Protein AF-A0AB74LYA6-F1 (afdb_monomer)

Radius of gyration: 22.18 Å; Cα contacts (8 Å, |Δi|>4): 55; chains: 1; bounding box: 73×17×48 Å

Structure (mmCIF, N/CA/C/O backbone):
data_AF-A0AB74LYA6-F1
#
_entry.id   AF-A0AB74LYA6-F1
#
loop_
_atom_site.group_PDB
_atom_site.id
_atom_site.type_symbol
_atom_site.label_atom_id
_atom_site.label_alt_id
_atom_site.label_comp_id
_atom_site.label_asym_id
_atom_site.label_entity_id
_atom_site.label_seq_id
_atom_site.pdbx_PDB_ins_code
_atom_site.Cartn_x
_atom_site.Cartn_y
_atom_site.Cartn_z
_atom_site.occupancy
_atom_site.B_iso_or_equiv
_atom_site.auth_seq_id
_atom_site.auth_comp_id
_atom_site.auth_asym_id
_atom_site.auth_atom_id
_atom_site.pdbx_PDB_model_num
ATOM 1 N N . MET A 1 1 ? -14.518 1.171 28.704 1.00 53.12 1 MET A N 1
ATOM 2 C CA . MET A 1 1 ? -13.940 1.751 27.470 1.00 53.12 1 MET A CA 1
ATOM 3 C C . MET A 1 1 ? -15.081 2.397 26.687 1.00 53.12 1 MET A C 1
ATOM 5 O O . MET A 1 1 ? -16.107 1.752 26.520 1.00 53.12 1 MET A O 1
ATOM 9 N N . SER A 1 2 ? -14.976 3.680 26.326 1.00 72.75 2 SER A N 1
ATOM 10 C CA . SER A 1 2 ? -16.076 4.436 25.692 1.00 72.75 2 SER A CA 1
ATOM 11 C C . SER A 1 2 ? -16.354 3.952 24.260 1.00 72.75 2 SER A C 1
ATOM 13 O O . SER A 1 2 ? -15.412 3.619 23.539 1.00 72.75 2 SER A O 1
ATOM 15 N N . LEU A 1 3 ? -17.622 3.977 23.827 1.00 71.88 3 LEU A N 1
ATOM 16 C CA . LEU A 1 3 ? -18.036 3.725 22.435 1.00 71.88 3 LEU A CA 1
ATOM 17 C C . LEU A 1 3 ? -17.255 4.594 21.432 1.00 71.88 3 LEU A C 1
ATOM 19 O O . LEU A 1 3 ? -16.828 4.091 20.395 1.00 71.88 3 LEU A O 1
ATOM 23 N N . ILE A 1 4 ? -16.949 5.844 21.801 1.00 78.31 4 ILE A N 1
ATOM 24 C CA . ILE A 1 4 ? -16.109 6.762 21.013 1.00 78.31 4 ILE A CA 1
ATOM 25 C C . ILE A 1 4 ? -14.695 6.203 20.799 1.00 78.31 4 ILE A C 1
ATOM 27 O O . ILE A 1 4 ? -14.108 6.360 19.731 1.00 78.31 4 ILE A O 1
ATOM 31 N N . SER A 1 5 ? -14.125 5.536 21.803 1.00 74.69 5 SER A N 1
ATOM 32 C CA . SER A 1 5 ? -12.784 4.950 21.701 1.00 74.69 5 SER A CA 1
ATOM 33 C C . SER A 1 5 ? -12.765 3.790 20.697 1.00 74.69 5 SER A C 1
ATOM 35 O O . SER A 1 5 ? -11.820 3.657 19.924 1.00 74.69 5 SER A O 1
ATOM 37 N N . ASN A 1 6 ? -13.853 3.016 20.629 1.00 77.06 6 ASN A N 1
ATOM 38 C CA . ASN A 1 6 ? -14.004 1.917 19.676 1.00 77.06 6 ASN A CA 1
ATOM 39 C C . ASN A 1 6 ? -14.138 2.430 18.230 1.00 77.06 6 ASN A C 1
ATOM 41 O O . ASN A 1 6 ? -13.530 1.876 17.316 1.00 77.06 6 ASN A O 1
ATOM 45 N N . GLU A 1 7 ? -14.894 3.509 18.011 1.00 79.81 7 GLU A N 1
ATOM 46 C CA . GLU A 1 7 ? -14.998 4.143 16.689 1.00 79.81 7 GLU A CA 1
ATOM 47 C C . GLU A 1 7 ? -13.673 4.753 16.228 1.00 79.81 7 GLU A C 1
ATOM 49 O O . GLU A 1 7 ? -13.282 4.560 15.077 1.00 79.81 7 GLU A O 1
ATOM 54 N N . ARG A 1 8 ? -12.923 5.396 17.132 1.00 82.38 8 ARG A N 1
ATOM 55 C CA . ARG A 1 8 ? -11.571 5.894 16.832 1.00 82.38 8 ARG A CA 1
ATOM 56 C C . ARG A 1 8 ? -10.632 4.770 16.399 1.00 82.38 8 ARG A C 1
ATOM 58 O O . ARG A 1 8 ? -9.962 4.911 15.385 1.00 82.38 8 ARG A O 1
ATOM 65 N N . ILE A 1 9 ? -10.634 3.636 17.102 1.00 82.62 9 ILE A N 1
ATOM 66 C CA . ILE A 1 9 ? -9.825 2.456 16.746 1.00 82.62 9 ILE A CA 1
ATOM 67 C C . ILE A 1 9 ? -10.201 1.926 15.354 1.00 82.62 9 ILE A C 1
ATOM 69 O O . ILE A 1 9 ? -9.315 1.603 14.559 1.00 82.62 9 ILE A O 1
ATOM 73 N N . LYS A 1 10 ? -11.500 1.877 15.022 1.00 77.88 10 LYS A N 1
ATOM 74 C CA . LYS A 1 10 ? -11.967 1.475 13.683 1.00 77.88 10 LYS A CA 1
ATOM 75 C C . LYS A 1 10 ? -11.486 2.433 12.598 1.00 77.88 10 LYS A C 1
ATOM 77 O O . LYS A 1 10 ? -10.962 1.972 11.586 1.00 77.88 10 LYS A O 1
ATOM 82 N N . LEU A 1 11 ? -11.640 3.740 12.814 1.00 85.25 11 LEU A N 1
ATOM 83 C CA . LEU A 1 11 ? -11.207 4.764 11.864 1.00 85.25 11 LEU A CA 1
ATOM 84 C C . LEU A 1 11 ? -9.691 4.719 11.669 1.00 85.25 11 LEU A C 1
ATOM 86 O O . LEU A 1 11 ? -9.232 4.654 10.533 1.00 85.25 11 LEU A O 1
ATOM 90 N N . SER A 1 12 ? -8.906 4.658 12.746 1.00 82.62 12 SER A N 1
ATOM 91 C CA . SER A 1 12 ? -7.445 4.550 12.661 1.00 82.62 12 SER A CA 1
ATOM 92 C C . SER A 1 12 ? -7.002 3.299 11.904 1.00 82.62 12 SER A C 1
ATOM 94 O O . SER A 1 12 ? -6.122 3.382 11.051 1.00 82.62 12 SER A O 1
ATOM 96 N N . ALA A 1 13 ? -7.631 2.149 12.154 1.00 84.19 13 ALA A N 1
ATOM 97 C CA . ALA A 1 13 ? -7.330 0.934 11.404 1.00 84.19 13 ALA A CA 1
ATOM 98 C C . ALA A 1 13 ? -7.678 1.051 9.911 1.00 84.19 13 ALA A C 1
ATOM 100 O O . ALA A 1 13 ? -6.936 0.538 9.075 1.00 84.19 13 ALA A O 1
ATOM 101 N N . ALA A 1 14 ? -8.776 1.731 9.569 1.00 85.25 14 ALA A N 1
ATOM 102 C CA . ALA A 1 14 ? -9.144 1.992 8.181 1.00 85.25 14 ALA A CA 1
ATOM 103 C C . ALA A 1 14 ? -8.121 2.909 7.492 1.00 85.25 14 ALA A C 1
ATOM 105 O O . ALA A 1 14 ? -7.644 2.577 6.409 1.00 85.25 14 ALA A O 1
ATOM 106 N N . TYR A 1 15 ? -7.713 4.000 8.149 1.00 84.19 15 TYR A N 1
ATOM 107 C CA . TYR A 1 15 ? -6.674 4.904 7.646 1.00 84.19 15 TYR A CA 1
ATOM 108 C C . TYR A 1 15 ? -5.342 4.184 7.414 1.00 84.19 15 TYR A C 1
ATOM 110 O O . TYR A 1 15 ? -4.759 4.312 6.340 1.00 84.19 15 TYR A O 1
ATOM 118 N N . LEU A 1 16 ? -4.885 3.385 8.383 1.00 85.69 16 LEU A N 1
ATOM 119 C CA . LEU A 1 16 ? -3.643 2.612 8.267 1.00 85.69 16 LEU A CA 1
ATOM 120 C C . LEU A 1 16 ? -3.703 1.595 7.124 1.00 85.69 16 LEU A C 1
ATOM 122 O O . LEU A 1 16 ? -2.729 1.441 6.391 1.00 85.69 16 LEU A O 1
ATOM 126 N N . ASN A 1 17 ? -4.846 0.933 6.931 1.00 86.81 17 ASN A N 1
ATOM 127 C CA . ASN A 1 17 ? -5.028 -0.003 5.826 1.00 86.81 17 ASN A CA 1
ATOM 128 C C . ASN A 1 17 ? -5.015 0.703 4.459 1.00 86.81 17 ASN A C 1
ATOM 130 O O . ASN A 1 17 ? -4.383 0.212 3.525 1.00 86.81 17 ASN A O 1
ATOM 134 N N . THR A 1 18 ? -5.666 1.862 4.340 1.00 86.88 18 THR A N 1
ATOM 135 C CA . THR A 1 18 ? -5.633 2.671 3.111 1.00 86.88 18 THR A CA 1
ATOM 136 C C . THR A 1 18 ? -4.221 3.166 2.811 1.00 86.88 18 THR A C 1
ATOM 138 O O . THR A 1 18 ? -3.758 3.039 1.680 1.00 86.88 18 THR A O 1
ATOM 141 N N . ALA A 1 19 ? -3.499 3.661 3.820 1.00 86.25 19 ALA A N 1
ATOM 142 C CA . ALA A 1 19 ? -2.107 4.074 3.668 1.00 86.25 19 ALA A CA 1
ATOM 143 C C . ALA A 1 19 ? -1.205 2.902 3.237 1.00 86.25 19 ALA A C 1
ATOM 145 O O . ALA A 1 19 ? -0.369 3.072 2.352 1.00 86.25 19 ALA A O 1
ATOM 146 N N . ALA A 1 20 ? -1.415 1.700 3.789 1.00 86.44 20 ALA A N 1
ATOM 147 C CA . ALA A 1 20 ? -0.685 0.494 3.394 1.00 86.44 20 ALA A CA 1
ATOM 148 C C . ALA A 1 20 ? -0.920 0.144 1.915 1.00 86.44 20 ALA A C 1
ATOM 150 O O . ALA A 1 20 ? 0.034 -0.137 1.185 1.00 86.44 20 ALA A O 1
ATOM 151 N N . GLY A 1 21 ? -2.176 0.206 1.460 1.00 84.56 21 GLY A N 1
ATOM 152 C CA . GLY A 1 21 ? -2.536 -0.002 0.056 1.00 84.56 21 GLY A CA 1
ATOM 153 C C . GLY A 1 21 ? -1.956 1.070 -0.871 1.00 84.56 21 GLY A C 1
ATOM 154 O O . GLY A 1 21 ? -1.470 0.745 -1.955 1.00 84.56 21 GLY A O 1
ATOM 155 N N . GLY A 1 22 ? -1.935 2.331 -0.429 1.00 86.56 22 GLY A N 1
ATOM 156 C CA . GLY A 1 22 ? -1.318 3.442 -1.155 1.00 86.56 22 GLY A CA 1
ATOM 157 C C . GLY A 1 22 ? 0.192 3.267 -1.321 1.00 86.56 22 GLY A C 1
ATOM 158 O O . GLY A 1 22 ? 0.694 3.371 -2.436 1.00 86.56 22 GLY A O 1
ATOM 159 N N . LEU A 1 23 ? 0.906 2.915 -0.247 1.00 85.81 23 LEU A N 1
ATOM 160 C CA . LEU A 1 23 ? 2.345 2.618 -0.281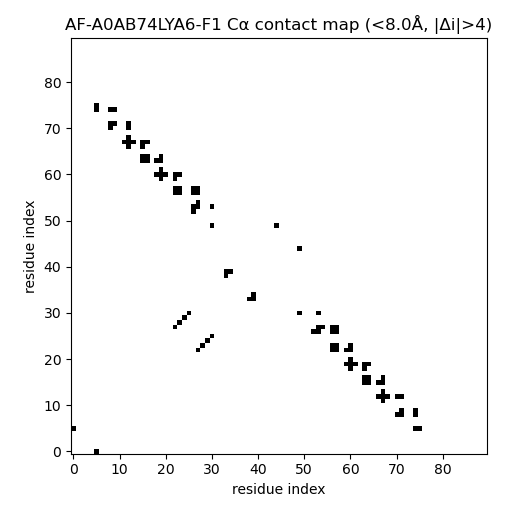 1.00 85.81 23 LEU A CA 1
ATOM 161 C C . LEU A 1 23 ? 2.668 1.434 -1.196 1.00 85.81 23 LEU A C 1
ATOM 163 O O . LEU A 1 23 ? 3.634 1.492 -1.951 1.00 85.81 23 LEU A O 1
ATOM 167 N N . PHE A 1 24 ? 1.848 0.382 -1.169 1.00 83.81 24 PHE A N 1
ATOM 168 C CA . PHE A 1 24 ? 2.013 -0.756 -2.070 1.00 83.81 24 PHE A CA 1
ATOM 169 C C . PHE A 1 24 ? 1.790 -0.355 -3.532 1.00 83.81 24 PHE A C 1
ATOM 171 O O . PHE A 1 24 ? 2.613 -0.643 -4.396 1.00 83.81 24 PHE A O 1
ATOM 178 N N . THR A 1 25 ? 0.710 0.366 -3.823 1.00 86.69 25 THR A N 1
ATOM 179 C CA . THR A 1 25 ? 0.380 0.757 -5.200 1.00 86.69 25 THR A CA 1
ATOM 180 C C . THR A 1 25 ? 1.406 1.744 -5.760 1.00 86.69 25 THR A C 1
ATOM 182 O O . THR A 1 25 ? 1.932 1.539 -6.851 1.00 86.69 25 THR A O 1
ATOM 185 N N . ALA A 1 26 ? 1.748 2.788 -5.004 1.00 87.38 26 ALA A N 1
ATOM 186 C CA . ALA A 1 26 ? 2.690 3.814 -5.440 1.00 87.38 26 ALA A CA 1
ATOM 187 C C . ALA A 1 26 ? 4.149 3.328 -5.437 1.00 87.38 26 ALA A C 1
ATOM 189 O O . 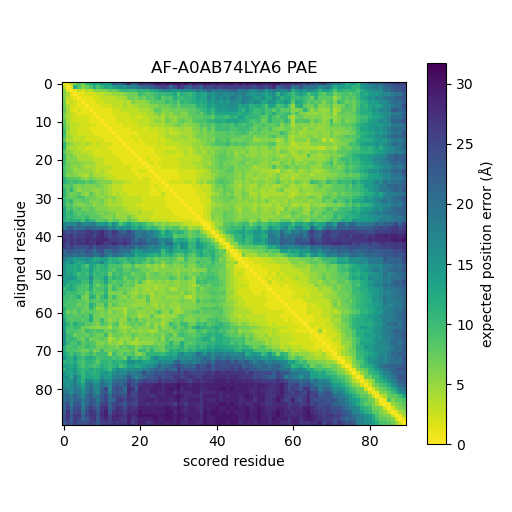ALA A 1 26 ? 4.915 3.693 -6.321 1.00 87.38 26 ALA A O 1
ATOM 190 N N . GLY A 1 27 ? 4.547 2.513 -4.457 1.00 81.31 27 GLY A N 1
ATOM 191 C CA . GLY A 1 27 ? 5.937 2.079 -4.296 1.00 81.31 27 GLY A CA 1
ATOM 192 C C . GLY A 1 27 ? 6.291 0.790 -5.035 1.00 81.31 27 GLY A C 1
ATOM 193 O O . GLY A 1 27 ? 7.421 0.639 -5.491 1.00 81.31 27 GLY A O 1
ATOM 194 N N . VAL A 1 28 ? 5.341 -0.140 -5.166 1.00 84.75 28 VAL A N 1
ATOM 195 C CA . VAL A 1 28 ? 5.573 -1.460 -5.776 1.00 84.75 28 VAL A CA 1
ATOM 196 C C . VAL A 1 28 ? 4.953 -1.526 -7.165 1.00 84.75 28 VAL A C 1
ATOM 198 O O . VAL A 1 28 ? 5.669 -1.757 -8.137 1.00 84.75 28 VAL A O 1
ATOM 201 N N . VAL A 1 29 ? 3.643 -1.287 -7.285 1.00 86.12 29 VAL A N 1
ATOM 202 C CA . VAL A 1 29 ? 2.933 -1.445 -8.568 1.00 86.12 29 VAL A CA 1
ATOM 203 C C . VAL A 1 29 ? 3.395 -0.403 -9.585 1.00 86.12 29 VAL A C 1
ATOM 205 O O . VAL A 1 29 ? 3.734 -0.769 -10.705 1.00 86.12 29 VAL A O 1
ATOM 208 N N . ALA A 1 30 ? 3.482 0.875 -9.207 1.00 85.50 30 ALA A N 1
ATOM 209 C CA . ALA A 1 30 ? 3.935 1.921 -10.124 1.00 85.50 30 ALA A CA 1
ATOM 210 C C . ALA A 1 30 ? 5.390 1.709 -10.578 1.00 85.50 30 ALA A C 1
ATOM 212 O O . ALA A 1 30 ? 5.695 1.907 -11.752 1.00 85.50 30 ALA A O 1
ATOM 213 N N . ALA A 1 31 ? 6.271 1.245 -9.684 1.00 82.69 31 ALA A N 1
ATOM 214 C CA . ALA A 1 31 ? 7.650 0.905 -10.032 1.00 82.69 31 ALA A CA 1
ATOM 215 C C . ALA A 1 31 ? 7.714 -0.277 -11.017 1.00 82.69 31 ALA A C 1
ATOM 217 O O . ALA A 1 31 ? 8.434 -0.199 -12.008 1.00 82.69 31 ALA A O 1
ATOM 218 N N . LEU A 1 32 ? 6.919 -1.330 -10.795 1.00 84.12 32 LEU A N 1
ATOM 219 C CA . LEU A 1 32 ? 6.771 -2.465 -11.720 1.00 84.12 32 LEU A CA 1
ATOM 220 C C . LEU A 1 32 ? 6.236 -2.040 -13.091 1.00 84.12 32 LEU A C 1
ATOM 222 O O . LEU A 1 32 ? 6.733 -2.481 -14.120 1.00 84.12 32 LEU A O 1
ATOM 226 N N . VAL A 1 33 ? 5.229 -1.170 -13.130 1.00 86.69 33 VAL A N 1
ATOM 227 C CA . VAL A 1 33 ? 4.702 -0.637 -14.392 1.00 86.69 33 VAL A CA 1
ATOM 228 C C . VAL A 1 33 ? 5.784 0.180 -15.101 1.00 86.69 33 VAL A C 1
ATOM 230 O O . VAL A 1 33 ? 6.021 -0.015 -16.290 1.00 86.69 33 VAL A O 1
ATOM 233 N N . ALA A 1 34 ? 6.505 1.041 -14.381 1.00 83.94 34 ALA A N 1
ATOM 234 C CA . ALA A 1 34 ? 7.578 1.839 -14.965 1.00 83.94 34 ALA A CA 1
ATOM 235 C C . ALA A 1 34 ? 8.698 0.978 -15.576 1.00 83.94 34 ALA A C 1
ATOM 237 O O . ALA A 1 34 ? 9.215 1.341 -16.635 1.00 83.94 34 ALA A O 1
ATOM 238 N N . THR A 1 35 ? 9.034 -0.169 -14.969 1.00 80.88 35 THR A N 1
ATOM 239 C CA . THR A 1 35 ? 10.017 -1.101 -15.542 1.00 80.88 35 THR A CA 1
ATOM 240 C C . THR A 1 35 ? 9.490 -1.842 -16.760 1.00 80.88 35 THR A C 1
ATOM 242 O O . THR A 1 35 ? 10.187 -1.892 -17.770 1.00 80.88 35 THR A O 1
ATOM 245 N N . VAL A 1 36 ? 8.272 -2.389 -16.697 1.00 82.94 36 VAL A N 1
ATOM 246 C CA . VAL A 1 36 ? 7.672 -3.166 -17.797 1.00 82.94 36 VAL A CA 1
ATOM 247 C C . VAL A 1 36 ? 7.487 -2.308 -19.045 1.00 82.94 36 VAL A C 1
ATOM 249 O O . VAL A 1 36 ? 7.761 -2.763 -20.152 1.00 82.94 36 VAL A O 1
ATOM 252 N N . PHE A 1 37 ? 7.064 -1.056 -18.874 1.00 84.56 37 PHE A N 1
ATOM 253 C CA . PHE A 1 37 ? 6.828 -0.134 -19.985 1.00 84.56 37 PHE A CA 1
ATOM 254 C C . PHE A 1 37 ? 8.062 0.693 -20.373 1.00 84.56 37 PHE A C 1
ATOM 256 O O . PHE A 1 37 ? 7.966 1.552 -21.246 1.00 84.56 37 PHE A O 1
ATOM 263 N N . GLY A 1 38 ? 9.220 0.469 -19.739 1.00 74.44 38 GLY A N 1
ATOM 264 C CA . GLY A 1 38 ? 10.451 1.202 -20.052 1.00 74.44 38 GLY A CA 1
ATOM 265 C C . GLY A 1 38 ? 10.368 2.712 -19.788 1.00 74.44 38 GLY A C 1
ATOM 266 O O . GLY A 1 38 ? 11.155 3.476 -20.340 1.00 74.44 38 GLY A O 1
ATOM 267 N N . VAL A 1 39 ? 9.430 3.151 -18.938 1.00 70.50 39 VAL A N 1
ATOM 268 C CA . VAL A 1 39 ? 9.225 4.564 -18.557 1.00 70.50 39 VAL A CA 1
ATOM 269 C C . VAL A 1 39 ? 10.352 5.059 -17.635 1.00 70.50 39 VAL A C 1
ATOM 271 O O . VAL A 1 39 ? 10.512 6.259 -17.416 1.00 70.50 39 VAL A O 1
ATOM 274 N N . SER A 1 40 ? 11.192 4.149 -17.133 1.00 62.34 40 SER A N 1
ATOM 275 C CA . SER A 1 40 ? 12.456 4.457 -16.462 1.00 62.34 40 SER A CA 1
ATOM 276 C C . SER A 1 40 ? 13.469 5.051 -17.456 1.00 62.34 40 SER A C 1
ATOM 278 O O . SER A 1 40 ? 14.364 4.365 -17.949 1.00 62.34 40 SER A O 1
ATOM 280 N N . GLY A 1 41 ? 13.311 6.335 -17.791 1.00 59.53 41 GLY A N 1
ATOM 281 C CA . GLY A 1 41 ? 14.238 7.063 -18.659 1.00 59.53 41 GLY A CA 1
ATOM 282 C C . GLY A 1 41 ? 15.675 6.927 -18.158 1.00 59.53 41 GLY A C 1
ATOM 283 O O . GLY A 1 41 ? 15.883 7.075 -16.963 1.00 59.53 41 GLY A O 1
ATOM 284 N N . ARG A 1 42 ? 16.621 6.612 -19.065 1.00 51.09 42 ARG A N 1
ATOM 285 C CA . ARG A 1 42 ? 18.082 6.396 -18.891 1.00 51.09 42 ARG A CA 1
ATOM 286 C C . ARG A 1 42 ? 18.629 6.743 -17.495 1.00 51.09 42 ARG A C 1
ATOM 288 O O . ARG A 1 42 ? 19.405 7.677 -17.322 1.00 51.09 42 ARG A O 1
ATOM 295 N N . SER A 1 43 ? 18.241 5.975 -16.491 1.00 55.91 43 SER A N 1
ATOM 296 C CA . SER A 1 43 ? 18.633 6.210 -15.113 1.00 55.91 43 SER A CA 1
ATOM 297 C C . SER A 1 43 ? 19.738 5.219 -14.800 1.00 55.91 43 SER A C 1
ATOM 299 O O . SER A 1 43 ? 19.501 4.016 -14.859 1.00 55.91 43 SER A O 1
ATOM 301 N N . ASN A 1 44 ? 20.928 5.705 -14.434 1.00 61.03 44 ASN A N 1
ATOM 302 C CA . ASN A 1 44 ? 22.049 4.900 -13.909 1.00 61.03 44 ASN A CA 1
ATOM 303 C C . ASN A 1 44 ? 21.724 4.239 -12.548 1.00 61.03 44 ASN A C 1
ATOM 305 O O . ASN A 1 44 ? 22.614 3.949 -11.752 1.00 61.03 44 ASN A O 1
ATOM 309 N N . LEU A 1 45 ? 20.442 4.054 -12.233 1.00 65.50 45 LEU A N 1
ATOM 310 C CA . LEU A 1 45 ? 19.992 3.383 -11.033 1.00 65.50 45 LEU A CA 1
ATOM 311 C C . LEU A 1 45 ? 20.194 1.889 -11.248 1.00 65.50 45 LEU A C 1
ATOM 313 O O . LEU A 1 45 ? 19.564 1.274 -12.107 1.00 65.50 45 LEU A O 1
ATOM 317 N N . SER A 1 46 ? 21.114 1.326 -10.471 1.00 75.44 46 SER A N 1
ATOM 318 C CA . SER A 1 46 ? 21.367 -0.107 -10.461 1.00 75.44 46 SER A CA 1
ATOM 319 C C . SER A 1 46 ? 20.069 -0.857 -10.163 1.00 75.44 46 SER A C 1
ATOM 321 O O . SER A 1 46 ? 19.286 -0.432 -9.308 1.00 75.44 46 SER A O 1
ATOM 323 N N . ALA A 1 47 ? 19.853 -1.997 -10.825 1.00 76.38 47 ALA A N 1
ATOM 324 C CA . ALA A 1 47 ? 18.699 -2.864 -10.579 1.00 76.38 47 ALA A CA 1
ATOM 325 C C . ALA A 1 47 ? 18.534 -3.197 -9.080 1.00 76.38 47 ALA A C 1
ATOM 327 O O . ALA A 1 47 ? 17.413 -3.306 -8.592 1.00 76.38 47 ALA A O 1
ATOM 328 N N . LEU A 1 48 ? 19.652 -3.242 -8.344 1.00 77.94 48 LEU A N 1
ATOM 329 C CA . LEU A 1 48 ? 19.720 -3.386 -6.887 1.00 77.94 48 LEU A CA 1
ATOM 330 C C . LEU A 1 48 ? 19.020 -2.258 -6.114 1.00 77.94 48 LEU A C 1
ATOM 332 O O . LEU A 1 48 ? 18.334 -2.517 -5.127 1.00 77.94 48 LEU A O 1
ATOM 336 N N . THR A 1 49 ? 19.176 -1.007 -6.548 1.00 80.00 49 THR A N 1
ATOM 337 C CA . THR A 1 49 ? 18.528 0.151 -5.916 1.00 80.00 49 THR A CA 1
ATOM 338 C C . THR A 1 49 ? 17.019 0.099 -6.127 1.00 80.00 49 THR A C 1
ATOM 340 O O . THR A 1 49 ? 16.255 0.372 -5.202 1.00 80.00 49 THR A O 1
ATOM 343 N N . LEU A 1 50 ? 16.583 -0.309 -7.320 1.00 78.88 50 LEU A N 1
ATOM 344 C CA . LEU A 1 50 ? 15.167 -0.428 -7.641 1.00 78.88 50 LEU A CA 1
ATOM 345 C C . LEU A 1 50 ? 14.504 -1.586 -6.886 1.00 78.88 50 LEU A C 1
ATOM 347 O O . LEU A 1 50 ? 13.460 -1.395 -6.263 1.00 78.88 50 LEU A O 1
ATOM 351 N N . SER A 1 51 ? 15.133 -2.766 -6.876 1.00 80.19 51 SER A N 1
ATOM 352 C CA . SER A 1 51 ? 14.647 -3.909 -6.098 1.00 80.19 51 SER A CA 1
ATOM 353 C C . SER A 1 51 ? 14.645 -3.608 -4.599 1.00 80.19 51 SER A C 1
ATOM 355 O O . SER A 1 51 ? 13.718 -4.006 -3.899 1.00 80.19 51 SER A O 1
ATOM 357 N N . GLY A 1 52 ? 15.642 -2.859 -4.113 1.00 84.94 52 GLY A N 1
ATOM 358 C CA . GLY A 1 52 ? 15.703 -2.383 -2.733 1.00 84.94 5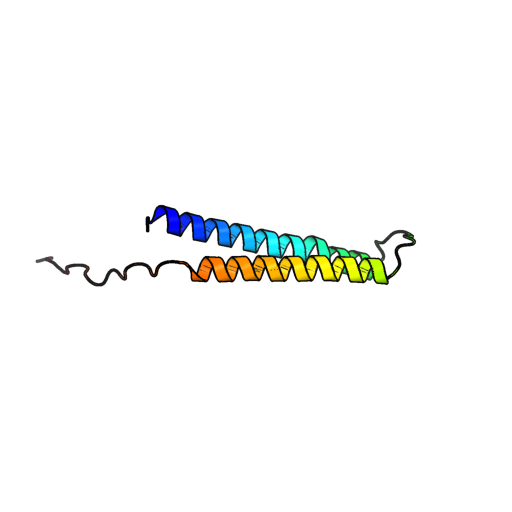2 GLY A CA 1
ATOM 359 C C . GLY A 1 52 ? 14.544 -1.449 -2.387 1.00 84.94 52 GLY A C 1
ATOM 360 O O . GLY A 1 52 ? 13.875 -1.658 -1.379 1.00 84.94 52 GLY A O 1
ATOM 361 N N . GLY A 1 53 ? 14.246 -0.469 -3.247 1.00 81.75 53 GLY A N 1
ATOM 362 C CA . GLY A 1 53 ? 13.104 0.433 -3.068 1.00 81.75 53 GLY A CA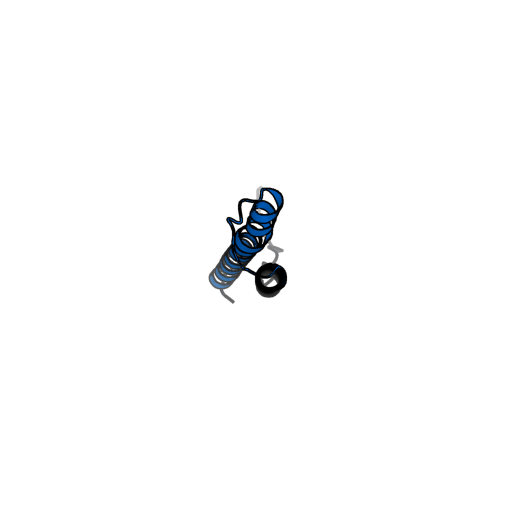 1
ATOM 363 C C . GLY A 1 53 ? 11.772 -0.317 -3.014 1.00 81.75 53 GLY A C 1
ATOM 364 O O . GLY A 1 53 ? 11.009 -0.149 -2.064 1.00 81.75 53 GLY A O 1
ATOM 365 N N . ILE A 1 54 ? 11.533 -1.214 -3.975 1.00 83.75 54 ILE A N 1
ATOM 366 C CA . ILE A 1 54 ? 10.332 -2.061 -4.008 1.00 83.75 54 ILE A CA 1
ATOM 367 C C . ILE A 1 54 ? 10.223 -2.898 -2.726 1.00 83.75 54 ILE A C 1
ATOM 369 O O . ILE A 1 54 ? 9.159 -2.932 -2.109 1.00 83.75 54 ILE A O 1
ATOM 373 N N . ALA A 1 55 ? 11.316 -3.530 -2.289 1.00 85.50 55 ALA A N 1
ATOM 374 C CA . ALA A 1 55 ? 11.332 -4.343 -1.076 1.00 85.50 55 ALA A CA 1
ATOM 375 C C . ALA A 1 55 ? 11.012 -3.519 0.181 1.00 85.50 55 ALA A C 1
ATOM 377 O O . ALA A 1 55 ? 10.214 -3.961 1.005 1.00 85.50 55 ALA A O 1
ATOM 378 N N . ILE A 1 56 ? 11.569 -2.309 0.311 1.00 86.56 56 ILE A N 1
ATOM 379 C CA . ILE A 1 56 ? 11.301 -1.405 1.442 1.00 86.56 56 ILE A CA 1
ATOM 380 C C . ILE A 1 56 ? 9.826 -0.988 1.464 1.00 86.56 56 ILE A C 1
ATOM 382 O O . ILE A 1 56 ? 9.185 -1.085 2.510 1.00 86.56 56 ILE A O 1
ATOM 386 N N . PHE A 1 57 ? 9.260 -0.573 0.326 1.00 80.25 57 PHE A N 1
ATOM 387 C CA . PHE A 1 57 ? 7.841 -0.203 0.241 1.00 80.25 57 PHE A CA 1
ATOM 388 C C . PHE A 1 57 ? 6.913 -1.394 0.503 1.00 80.25 57 PHE A C 1
ATOM 390 O O . PHE A 1 57 ? 5.874 -1.240 1.150 1.00 80.25 57 PHE A O 1
ATOM 397 N N . PHE A 1 58 ? 7.302 -2.590 0.063 1.00 82.56 58 PHE A N 1
ATOM 398 C CA . PHE A 1 58 ? 6.563 -3.820 0.324 1.00 82.56 58 PHE A CA 1
ATOM 399 C C . PHE A 1 58 ? 6.566 -4.181 1.817 1.00 82.56 58 PHE A C 1
ATOM 401 O O . PHE A 1 58 ? 5.503 -4.393 2.403 1.00 82.56 58 PHE A O 1
ATOM 408 N N . LEU A 1 59 ? 7.736 -4.163 2.463 1.00 86.50 59 LEU A N 1
ATOM 409 C CA . LEU A 1 59 ? 7.881 -4.378 3.907 1.00 86.50 59 LEU A CA 1
ATOM 410 C C . LEU A 1 59 ? 7.118 -3.329 4.722 1.00 86.50 59 LEU A C 1
ATOM 412 O O . LEU A 1 59 ? 6.417 -3.686 5.669 1.00 86.50 59 LEU A O 1
ATOM 416 N N . ALA A 1 60 ? 7.198 -2.054 4.335 1.00 85.00 60 ALA A N 1
ATOM 417 C CA . ALA A 1 60 ? 6.460 -0.974 4.982 1.00 85.00 60 ALA A CA 1
ATOM 418 C C . ALA A 1 60 ? 4.942 -1.182 4.874 1.00 85.00 60 ALA A C 1
ATOM 420 O O . ALA A 1 60 ? 4.233 -1.041 5.870 1.00 85.00 60 ALA A O 1
ATOM 421 N N . SER A 1 61 ? 4.440 -1.581 3.700 1.00 83.50 61 SER A N 1
ATOM 422 C CA . SER A 1 61 ? 3.022 -1.901 3.505 1.00 83.50 61 SER A CA 1
ATOM 423 C C . SER A 1 61 ? 2.573 -3.080 4.376 1.00 83.50 61 SER A C 1
ATOM 425 O O . SER A 1 61 ? 1.557 -2.980 5.067 1.00 83.50 61 SER A O 1
ATOM 427 N N . ILE A 1 62 ? 3.359 -4.163 4.428 1.00 84.69 62 ILE A N 1
ATOM 428 C CA . ILE A 1 62 ? 3.071 -5.331 5.276 1.00 84.69 62 ILE A CA 1
ATOM 429 C C . ILE A 1 62 ? 3.042 -4.941 6.753 1.00 84.69 62 ILE A C 1
ATOM 431 O O . ILE A 1 62 ? 2.107 -5.315 7.463 1.00 84.69 62 ILE A O 1
ATOM 435 N N . ALA A 1 63 ? 4.031 -4.177 7.217 1.00 84.88 63 ALA A N 1
ATOM 436 C CA . ALA A 1 63 ? 4.096 -3.721 8.601 1.00 84.88 63 ALA A CA 1
ATOM 437 C C . ALA A 1 63 ? 2.872 -2.865 8.960 1.00 84.88 63 ALA A C 1
ATOM 439 O O . ALA A 1 63 ? 2.235 -3.088 9.990 1.00 84.88 63 ALA A O 1
ATOM 440 N N . LEU A 1 64 ? 2.484 -1.937 8.081 1.00 82.56 64 LEU A N 1
ATOM 441 C CA . LEU A 1 64 ? 1.352 -1.041 8.310 1.00 82.56 64 LEU A CA 1
ATOM 442 C C . LEU A 1 64 ? 0.004 -1.781 8.260 1.00 82.56 64 LEU A C 1
ATOM 444 O O . LEU A 1 64 ? -0.874 -1.536 9.091 1.00 82.56 64 LEU A O 1
ATOM 448 N N . HIS A 1 65 ? -0.136 -2.752 7.355 1.00 82.12 65 HIS A N 1
ATOM 449 C CA . HIS A 1 65 ? -1.291 -3.647 7.299 1.00 82.12 65 HIS A CA 1
ATOM 450 C C . HIS A 1 65 ? -1.376 -4.546 8.545 1.00 82.12 65 HIS A C 1
ATOM 452 O O . HIS A 1 65 ? -2.453 -4.723 9.122 1.00 82.12 65 HIS A O 1
ATOM 458 N N . GLY A 1 66 ? -0.241 -5.077 9.007 1.00 79.94 66 GLY A N 1
ATOM 459 C CA . GLY A 1 66 ? -0.135 -5.845 10.248 1.00 79.94 66 GLY A CA 1
ATOM 460 C C . GLY A 1 66 ? -0.552 -5.021 11.466 1.00 79.94 66 GLY A C 1
ATOM 461 O O . GLY A 1 66 ? -1.399 -5.463 12.245 1.00 79.94 66 GLY A O 1
ATOM 462 N N . CYS A 1 67 ? -0.055 -3.787 11.580 1.00 77.12 67 CYS A N 1
ATOM 463 C CA . CYS A 1 67 ? -0.467 -2.832 12.610 1.00 77.12 67 CYS A CA 1
ATOM 464 C C . CYS A 1 67 ? -1.979 -2.568 12.576 1.00 77.12 67 CYS A C 1
ATOM 466 O O . CYS A 1 67 ? -2.630 -2.640 13.619 1.00 77.12 67 CYS A O 1
ATOM 468 N N . ALA A 1 68 ? -2.572 -2.350 11.397 1.00 79.44 68 ALA A N 1
ATOM 469 C CA . ALA A 1 68 ? -4.022 -2.192 11.266 1.00 79.44 68 ALA A CA 1
ATOM 470 C 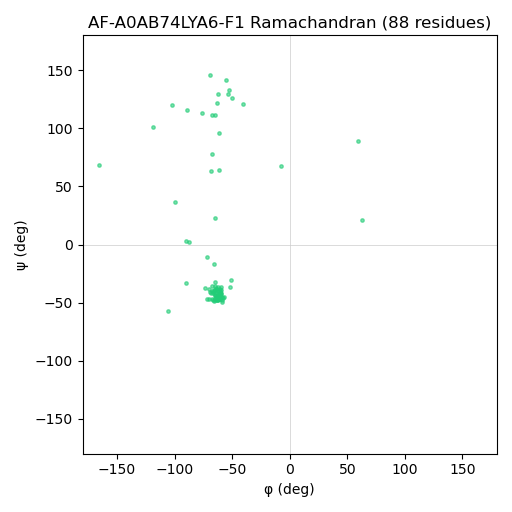C . ALA A 1 68 ? -4.787 -3.432 11.766 1.00 79.44 68 ALA A C 1
ATOM 472 O O . ALA A 1 68 ? -5.812 -3.307 12.442 1.00 79.44 68 ALA A O 1
ATOM 473 N N . ARG A 1 69 ? -4.275 -4.639 11.486 1.00 76.88 69 ARG A N 1
ATOM 474 C CA . ARG A 1 69 ? -4.884 -5.900 11.932 1.00 76.88 69 ARG A CA 1
ATOM 475 C C . ARG A 1 69 ? -4.795 -6.073 13.454 1.00 76.88 69 ARG A C 1
ATOM 477 O O . ARG A 1 69 ? -5.786 -6.454 14.075 1.00 76.88 69 ARG A O 1
ATOM 484 N N . ILE A 1 70 ? -3.658 -5.727 14.060 1.00 78.06 70 ILE A N 1
ATOM 485 C CA . ILE A 1 70 ? -3.455 -5.765 15.519 1.00 78.06 70 ILE A CA 1
ATOM 486 C C . ILE A 1 70 ? -4.376 -4.757 16.220 1.00 78.06 70 ILE A C 1
ATOM 488 O O . ILE A 1 70 ? -5.015 -5.093 17.217 1.00 78.06 70 ILE A O 1
ATOM 492 N N . ILE A 1 71 ? -4.500 -3.545 15.673 1.00 75.31 71 ILE A N 1
ATOM 493 C CA . ILE A 1 71 ? -5.364 -2.487 16.216 1.00 75.31 71 ILE A CA 1
ATOM 494 C C . ILE A 1 71 ? -6.844 -2.890 16.125 1.00 75.31 71 ILE A C 1
ATOM 496 O O . ILE A 1 71 ? -7.584 -2.706 17.090 1.00 75.31 71 ILE A O 1
ATOM 500 N N . ARG A 1 72 ? -7.278 -3.536 15.032 1.00 68.62 72 ARG A N 1
ATOM 501 C CA . ARG A 1 72 ? -8.633 -4.121 14.943 1.00 68.62 72 ARG A CA 1
ATOM 502 C C . ARG A 1 72 ? -8.860 -5.259 15.937 1.00 68.62 72 ARG A C 1
ATOM 504 O O . ARG A 1 72 ? -9.973 -5.404 16.425 1.00 68.62 72 ARG A O 1
ATOM 511 N N . GLY A 1 73 ? -7.836 -6.042 16.269 1.00 66.31 73 GLY A N 1
ATOM 512 C CA . GLY A 1 73 ? -7.933 -7.102 17.280 1.00 66.31 73 GLY A CA 1
ATOM 513 C C . GLY A 1 73 ? -8.179 -6.589 18.705 1.00 66.31 73 GLY A C 1
ATOM 514 O O . GLY A 1 73 ? -8.610 -7.354 19.561 1.00 66.31 73 GLY A O 1
ATOM 515 N N . ARG A 1 74 ? -7.945 -5.295 18.964 1.00 64.94 74 ARG A N 1
ATOM 516 C CA . ARG A 1 74 ? -8.203 -4.631 20.256 1.00 64.94 74 ARG A CA 1
ATOM 517 C C . ARG A 1 74 ? -9.629 -4.082 20.384 1.00 64.94 74 ARG A C 1
ATOM 519 O O . ARG A 1 74 ?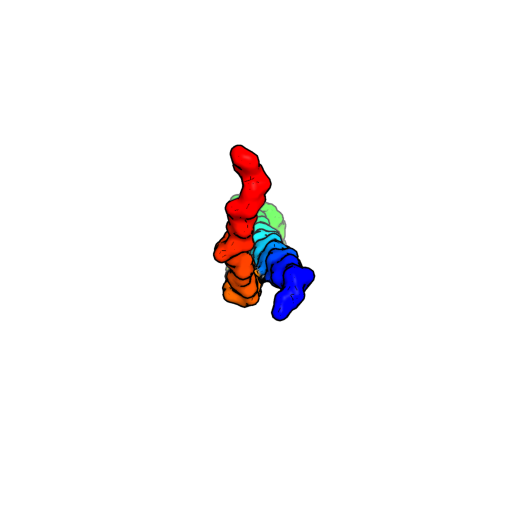 -9.938 -3.455 21.395 1.00 64.94 74 ARG A O 1
ATOM 526 N N . LEU A 1 75 ? -10.488 -4.292 19.382 1.00 60.31 75 LEU A N 1
ATOM 527 C CA . LEU A 1 75 ? -11.895 -3.905 19.453 1.00 60.31 75 LEU A CA 1
ATOM 528 C C . LEU A 1 75 ? -12.573 -4.693 20.573 1.00 60.31 75 LEU A C 1
ATOM 530 O O . LEU A 1 75 ? -12.605 -5.923 20.551 1.00 60.31 75 LEU A O 1
ATOM 534 N N . GLN A 1 76 ? -13.139 -3.977 21.541 1.00 59.59 76 GLN A N 1
ATOM 535 C CA . GLN A 1 76 ? -13.971 -4.610 22.552 1.00 59.59 76 GLN A CA 1
ATOM 536 C C . GLN A 1 76 ? -15.179 -5.224 21.824 1.00 59.59 76 GLN A C 1
ATOM 538 O O . GLN A 1 76 ? -15.801 -4.513 21.016 1.00 59.59 76 GLN A O 1
ATOM 543 N N . PRO A 1 77 ? -15.508 -6.514 22.046 1.00 57.12 77 PRO A N 1
ATOM 544 C CA . PRO A 1 77 ? -16.709 -7.095 21.473 1.00 57.12 77 PRO A CA 1
ATOM 545 C C . PRO A 1 77 ? -17.879 -6.205 21.869 1.00 57.12 77 PRO A C 1
ATOM 547 O O . PRO A 1 77 ? -18.013 -5.810 23.032 1.00 57.12 77 PRO A O 1
ATOM 550 N N . TRP A 1 78 ? -18.674 -5.828 20.867 1.00 50.00 78 TRP A N 1
ATOM 551 C CA . TRP A 1 78 ? -19.925 -5.123 21.099 1.00 50.00 78 TRP A CA 1
ATOM 552 C C . TRP A 1 78 ? -20.668 -5.944 22.160 1.00 50.00 78 TRP A C 1
ATOM 554 O O . TRP A 1 78 ? -20.753 -7.161 21.965 1.00 50.00 78 TRP A O 1
ATOM 564 N N . PRO A 1 79 ? -21.106 -5.363 23.294 1.00 52.53 79 PRO A N 1
ATOM 565 C CA . PRO A 1 79 ? -21.850 -6.111 24.293 1.00 52.53 79 PRO A CA 1
ATOM 566 C C . PRO A 1 79 ? -23.106 -6.588 23.592 1.00 52.53 79 PRO A C 1
ATOM 568 O O . PRO A 1 79 ? -24.031 -5.807 23.405 1.00 52.53 79 PRO A O 1
ATOM 571 N N . THR A 1 80 ? -23.076 -7.828 23.092 1.00 57.97 80 THR A N 1
ATOM 572 C CA . THR A 1 80 ? -24.170 -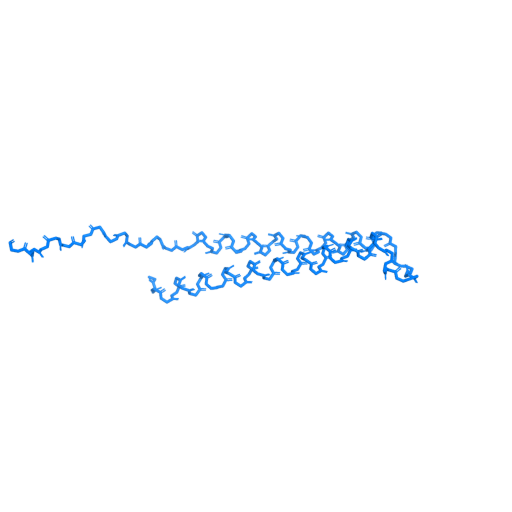8.452 22.358 1.00 57.97 80 THR A CA 1
ATOM 573 C C . THR A 1 80 ? -25.433 -8.051 23.074 1.00 57.97 80 THR A C 1
ATOM 575 O O . THR A 1 80 ? -25.527 -8.286 24.280 1.00 57.97 80 THR A O 1
ATOM 578 N N . PHE A 1 81 ? -26.318 -7.378 22.344 1.00 53.59 81 PHE A N 1
ATOM 579 C CA . PHE A 1 81 ? -27.629 -6.904 22.760 1.00 53.59 81 PHE A CA 1
ATOM 580 C C . PHE A 1 81 ? -28.477 -8.136 23.147 1.00 53.59 81 PHE A C 1
ATOM 582 O O . PHE A 1 81 ? -29.422 -8.511 22.469 1.00 53.59 81 PHE A O 1
ATOM 589 N N . ARG A 1 82 ? -28.069 -8.866 24.192 1.00 54.34 82 ARG A N 1
ATOM 590 C CA . ARG A 1 82 ? -28.616 -10.146 24.665 1.00 54.34 82 ARG A CA 1
ATOM 591 C C . ARG A 1 82 ? -29.550 -9.906 25.846 1.00 54.34 82 ARG A C 1
ATOM 593 O O . ARG A 1 82 ? -29.613 -10.680 26.790 1.00 54.34 82 ARG A O 1
ATOM 600 N N . SER A 1 83 ? -30.276 -8.807 25.778 1.00 56.44 83 SER A N 1
ATOM 601 C CA . SER A 1 83 ? -31.504 -8.603 26.526 1.00 56.44 83 SER A CA 1
ATOM 602 C C . SER A 1 83 ? -32.198 -7.408 25.895 1.00 56.44 83 SER A C 1
ATOM 604 O O . SER A 1 83 ? -32.251 -6.327 26.472 1.00 56.44 83 SER A O 1
ATOM 606 N N . TRP A 1 84 ? -32.683 -7.576 24.664 1.00 48.84 84 TRP A N 1
ATOM 607 C CA . TRP A 1 84 ? -33.870 -6.823 24.284 1.00 48.84 84 TRP A CA 1
ATOM 608 C C . TRP A 1 84 ? -34.994 -7.397 25.155 1.00 48.84 84 TRP A C 1
ATOM 610 O O . TRP A 1 84 ? -35.307 -8.578 24.984 1.00 48.84 84 TRP A O 1
ATOM 620 N N . PRO A 1 85 ? -35.552 -6.664 26.136 1.00 53.66 85 PRO A N 1
ATOM 621 C CA . PRO A 1 85 ? -36.743 -7.147 26.803 1.00 53.66 85 PRO A CA 1
ATOM 622 C C . PRO A 1 85 ? -37.834 -7.159 25.738 1.00 53.66 85 PRO A C 1
ATOM 624 O O . PRO A 1 85 ? -38.264 -6.119 25.240 1.00 53.66 85 PRO A O 1
ATOM 627 N N . SER A 1 86 ? -38.264 -8.353 25.346 1.00 59.25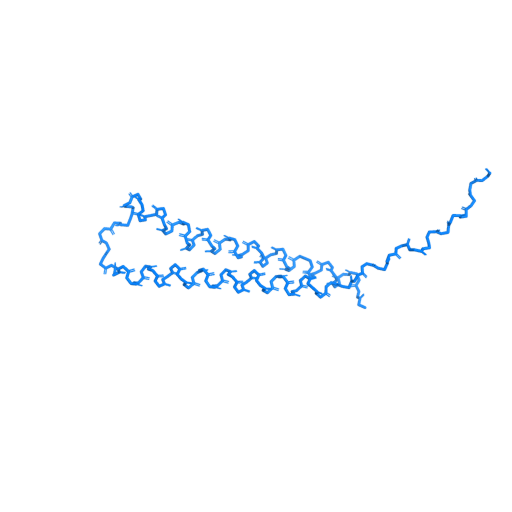 86 SER A N 1
ATOM 628 C CA . SER A 1 86 ? -39.516 -8.560 24.630 1.00 59.25 86 SER A CA 1
ATOM 629 C C . SER A 1 86 ? -40.671 -8.262 25.590 1.00 59.25 86 SER A C 1
ATOM 631 O O . SER A 1 86 ? -41.419 -9.154 25.979 1.00 59.25 86 SER A O 1
ATOM 633 N N . SER A 1 87 ? -40.781 -7.019 26.054 1.00 65.56 87 SER A N 1
ATOM 634 C CA . SER A 1 87 ? -41.946 -6.553 26.788 1.00 65.56 87 SER A CA 1
ATOM 635 C C . SER A 1 87 ? -42.957 -6.008 25.789 1.00 65.56 87 SER A C 1
ATOM 637 O O . SER A 1 87 ? -42.707 -5.013 25.108 1.00 65.56 87 SER A O 1
ATOM 639 N N . SER A 1 88 ? -44.09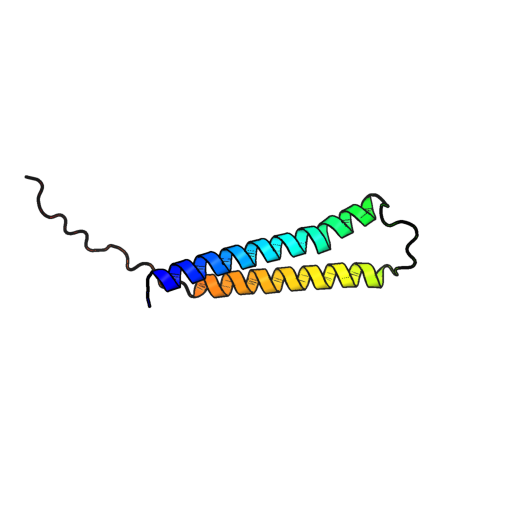3 -6.700 25.751 1.00 63.41 88 SER A N 1
ATOM 640 C CA . SER A 1 88 ? -45.425 -6.155 25.497 1.00 63.41 88 SER A CA 1
ATOM 641 C C . SER A 1 88 ? -45.661 -5.424 24.168 1.00 63.41 88 SER A C 1
ATOM 643 O O . SER A 1 88 ? -45.720 -4.198 24.077 1.00 63.41 88 SER A O 1
ATOM 645 N N . ARG A 1 89 ? -46.056 -6.200 23.155 1.00 58.94 89 ARG A N 1
ATOM 646 C CA . ARG A 1 89 ? -47.209 -5.804 22.336 1.00 58.94 89 ARG A CA 1
ATOM 647 C C . ARG A 1 89 ? -48.287 -6.873 22.453 1.00 58.94 89 ARG A C 1
ATOM 649 O O . ARG A 1 89 ? -48.141 -7.920 21.845 1.00 58.94 89 ARG A O 1
ATOM 656 N N . ARG A 1 90 ? -49.264 -6.518 23.296 1.00 58.28 90 ARG A N 1
ATOM 657 C CA . ARG A 1 90 ? -50.697 -6.862 23.319 1.00 58.28 90 ARG A CA 1
ATOM 658 C C . ARG A 1 90 ? -51.089 -8.277 22.917 1.00 58.28 90 ARG A C 1
ATOM 660 O O . ARG A 1 90 ? -50.958 -8.598 21.721 1.00 58.28 90 ARG A O 1
#

pLDDT: mean 75.14, std 11.59, range [48.84, 87.38]

Solvent-accessible surface area (backbone atoms only — not comparable to full-atom values): 5127 Å² total; per-residue (Å²): 134,58,73,69,56,51,51,49,43,52,52,53,24,49,52,34,37,51,50,17,52,47,38,31,44,63,39,36,50,47,49,52,49,30,60,77,71,60,67,63,64,96,58,92,68,52,68,65,56,54,53,47,48,29,50,51,27,44,51,51,18,51,52,33,38,49,50,19,53,55,48,52,69,67,54,73,77,73,79,71,82,83,72,72,78,90,71,81,84,130

Foldseek 3Di:
DDPVVLVVLLVQLVVLLVVLVVLLCVQAVVLVVCVVVVVPPPDPQPPVNSVVSNVVSNVSSVVSNVVSVVSNVPRDPDPPPVDPPPDDDD

Sequence (90 aa):
MSLISNERIKLSAAYLNTAAGGLFTAGVVAALVATVFGVSGRSNLSALTLSGGIAIFFLASIALHGCARIIRGRLQPWPTFRSWPSSSRR

Mean predicted aligned error: 11.54 Å

Secondary structure (DSSP, 8-state):
--HHHHHHHHHHHHHHHHHHHHHHIIIIIHHHHHHHTT-S-S----HHHHHHHHHHHHHHHHHHHHHHHHHHHTPPPP------------